Protein AF-F2LFQ2-F1 (afdb_monomer_lite)

Secondary structure (DSSP, 8-state):
-PPEEEEE-TTT-BEEEEEESPPPPTT-EEEEE-HHHHHHHHHSTTSEEEETTEEEE----HHHHHHHHHHHHHHHHHHHHHHH-PPPEEEE-TTS-EEEE---HHHHHHHHHHHHHHHHHSS--TT------

Organism: Burkholderia gladioli (strain BSR3) (NCBI:txid999541)

Radius of gyration: 32.52 Å; chains: 1; bounding box: 58×26×85 Å

Sequence (133 aa):
MGQKSSAYLNDTGAIAAFYDDSRASEGALTVNIVDSQWQTCLAQPRQWHVDDGVLAAVHQSADTVLAAAQIAQMLRLNTAYATTVQQPVTFKTAAGVSAEFDTDSDSQTILMQATQGYVLANAVPSDVRLGVH

Structure (mmCIF, N/CA/C/O backbone):
data_AF-F2LFQ2-F1
#
_entry.id   AF-F2LFQ2-F1
#
loop_
_atom_site.group_PDB
_atom_site.id
_atom_site.type_symbol
_atom_site.label_atom_id
_atom_site.label_alt_id
_atom_site.label_comp_id
_atom_site.label_asym_id
_atom_site.label_entity_id
_atom_site.label_seq_id
_atom_site.pdbx_PDB_ins_code
_atom_site.Cartn_x
_atom_site.Cartn_y
_atom_site.Cartn_z
_atom_site.occupancy
_atom_site.B_iso_or_equiv
_atom_site.auth_seq_id
_atom_site.auth_comp_id
_atom_site.auth_asym_id
_atom_site.auth_atom_id
_atom_site.pdbx_PDB_model_num
ATOM 1 N N . MET A 1 1 ? 8.619 -9.915 -33.850 1.00 60.47 1 MET A N 1
ATOM 2 C CA . MET A 1 1 ? 7.988 -9.413 -32.614 1.00 60.47 1 MET A CA 1
ATOM 3 C C . MET A 1 1 ? 8.631 -8.077 -32.321 1.00 60.47 1 MET A C 1
ATOM 5 O O . MET A 1 1 ? 9.850 -8.011 -32.424 1.00 60.47 1 MET A O 1
ATOM 9 N N . GLY A 1 2 ? 7.826 -7.044 -32.080 1.00 77.69 2 GLY A N 1
ATOM 10 C CA . GLY A 1 2 ? 8.326 -5.705 -31.770 1.00 77.69 2 GLY A CA 1
ATOM 11 C C . GLY A 1 2 ? 9.069 -5.659 -30.439 1.00 77.69 2 GLY A C 1
ATOM 12 O O . GLY A 1 2 ? 8.829 -6.495 -29.562 1.00 77.69 2 GLY A O 1
ATOM 13 N N . GLN A 1 3 ? 9.984 -4.706 -30.297 1.00 85.94 3 GLN A N 1
ATOM 14 C CA . GLN A 1 3 ? 10.681 -4.441 -29.048 1.00 85.94 3 GLN A CA 1
ATOM 15 C C . GLN A 1 3 ? 9.702 -3.807 -28.056 1.00 85.94 3 GLN A C 1
ATOM 17 O O . GLN A 1 3 ? 9.090 -2.771 -28.320 1.00 85.94 3 GLN A O 1
ATOM 22 N N . LYS A 1 4 ? 9.580 -4.426 -26.882 1.00 92.12 4 LYS A N 1
ATOM 23 C CA . LYS A 1 4 ? 8.784 -3.914 -25.770 1.00 92.12 4 LYS A CA 1
ATOM 24 C C . LYS A 1 4 ? 9.702 -3.214 -24.770 1.00 92.12 4 LYS A C 1
ATOM 26 O O . LYS A 1 4 ? 10.781 -3.721 -24.447 1.00 92.12 4 LYS A O 1
ATOM 31 N N . SER A 1 5 ? 9.284 -2.057 -24.269 1.00 91.62 5 SER A N 1
ATOM 32 C CA . SER A 1 5 ? 10.023 -1.340 -23.224 1.00 91.62 5 SER A CA 1
ATOM 33 C C . SER A 1 5 ? 9.098 -0.686 -22.200 1.00 91.62 5 SER A C 1
ATOM 35 O O . SER A 1 5 ? 7.952 -0.345 -22.498 1.00 91.62 5 SER A O 1
ATOM 37 N N . SER A 1 6 ? 9.601 -0.541 -20.975 1.00 92.06 6 SER A N 1
ATOM 38 C CA . SER A 1 6 ? 8.923 0.112 -19.854 1.00 92.06 6 SER A CA 1
ATOM 39 C C . SER A 1 6 ? 9.741 1.313 -19.404 1.00 92.06 6 SER A C 1
ATOM 41 O O . SER A 1 6 ? 10.927 1.163 -19.112 1.00 92.06 6 SER A O 1
ATOM 43 N N . ALA A 1 7 ? 9.121 2.490 -19.316 1.00 93.06 7 ALA A N 1
ATOM 44 C CA . ALA A 1 7 ? 9.725 3.642 -18.657 1.00 93.06 7 ALA A CA 1
ATOM 45 C C . ALA A 1 7 ? 9.471 3.610 -17.155 1.00 93.06 7 ALA A C 1
ATOM 47 O O . ALA A 1 7 ? 8.381 3.239 -16.713 1.00 93.06 7 ALA A O 1
ATOM 48 N N . TYR A 1 8 ? 10.462 4.044 -16.385 1.00 93.06 8 TYR A N 1
ATOM 49 C CA . TYR A 1 8 ? 10.403 4.047 -14.931 1.00 93.06 8 TYR A CA 1
ATOM 50 C C . TYR A 1 8 ? 10.996 5.320 -14.323 1.00 93.06 8 TYR A C 1
ATOM 52 O O . TYR A 1 8 ? 11.777 6.036 -14.951 1.00 93.06 8 TYR A O 1
ATOM 60 N N . LEU A 1 9 ? 10.584 5.620 -13.093 1.00 91.25 9 LEU A N 1
ATOM 61 C CA . LEU A 1 9 ? 11.079 6.760 -12.323 1.00 91.25 9 LEU A CA 1
ATOM 62 C C . LEU A 1 9 ? 12.378 6.394 -11.597 1.00 91.25 9 LEU A C 1
ATOM 64 O O . LEU A 1 9 ? 12.435 5.359 -10.939 1.00 91.25 9 LEU A O 1
ATOM 68 N N . ASN A 1 10 ? 13.386 7.268 -11.656 1.00 88.00 10 ASN A N 1
ATOM 69 C CA . ASN A 1 10 ? 14.707 7.027 -11.061 1.00 88.00 10 ASN A CA 1
ATOM 70 C C . ASN A 1 10 ? 14.652 6.730 -9.553 1.00 88.00 10 ASN A C 1
ATOM 72 O O . ASN A 1 10 ? 15.314 5.821 -9.074 1.00 88.00 10 ASN A O 1
ATOM 76 N N . ASP A 1 11 ? 13.831 7.478 -8.815 1.00 87.12 11 ASP A N 1
ATOM 77 C CA . ASP A 1 11 ? 13.868 7.455 -7.348 1.00 87.12 11 ASP A CA 1
ATOM 78 C C . ASP A 1 11 ? 13.105 6.274 -6.735 1.00 87.12 11 ASP A C 1
ATOM 80 O O . ASP A 1 11 ? 13.273 5.961 -5.561 1.00 87.12 11 ASP A O 1
ATOM 84 N N . THR A 1 12 ? 12.219 5.640 -7.507 1.00 86.94 12 THR A N 1
ATOM 85 C CA . THR A 1 12 ? 11.296 4.609 -6.994 1.00 86.94 12 THR A CA 1
ATOM 86 C C . THR A 1 12 ? 11.277 3.336 -7.826 1.00 86.94 12 THR A C 1
ATOM 88 O O . THR A 1 12 ? 10.653 2.359 -7.420 1.00 86.94 12 THR A O 1
ATOM 91 N N . GLY A 1 13 ? 11.853 3.356 -9.030 1.00 89.50 13 GLY A N 1
ATOM 92 C CA . GLY A 1 13 ? 11.671 2.288 -10.007 1.00 89.50 13 GLY A CA 1
ATOM 93 C C . GLY A 1 13 ? 10.234 2.167 -10.522 1.00 89.50 13 GLY A C 1
ATOM 94 O O . GLY A 1 13 ? 9.934 1.263 -11.298 1.00 89.50 13 GLY A O 1
ATOM 95 N N . ALA A 1 14 ? 9.307 3.034 -10.102 1.00 90.62 14 ALA A N 1
ATOM 96 C CA . ALA A 1 14 ? 7.899 2.885 -10.438 1.00 90.62 14 ALA A CA 1
ATOM 97 C C . ALA A 1 14 ? 7.690 3.013 -11.948 1.00 90.62 14 ALA A C 1
ATOM 99 O O . ALA A 1 14 ? 8.194 3.945 -12.580 1.00 90.62 14 ALA A O 1
ATOM 100 N N . ILE A 1 15 ? 6.920 2.085 -12.513 1.00 92.62 15 ILE A N 1
ATOM 101 C CA . ILE A 1 15 ? 6.603 2.087 -13.939 1.00 92.62 15 ILE A CA 1
ATOM 102 C C . ILE A 1 15 ? 5.706 3.285 -14.258 1.00 92.62 15 ILE A C 1
ATOM 104 O O . ILE A 1 15 ? 4.631 3.441 -13.677 1.00 92.62 15 ILE A O 1
ATOM 108 N N . ALA A 1 16 ? 6.152 4.110 -15.203 1.00 91.56 16 ALA A N 1
ATOM 109 C CA . ALA A 1 16 ? 5.465 5.319 -15.639 1.00 91.56 16 ALA A CA 1
ATOM 110 C C . ALA A 1 16 ? 4.732 5.134 -16.979 1.00 91.56 16 ALA A C 1
ATOM 112 O O . ALA A 1 16 ? 3.664 5.713 -17.172 1.00 91.56 16 ALA A O 1
ATOM 113 N N . ALA A 1 17 ? 5.288 4.343 -17.905 1.00 90.69 17 ALA A N 1
ATOM 114 C CA . ALA A 1 17 ? 4.708 4.111 -19.231 1.00 90.69 17 ALA A CA 1
ATOM 115 C C . ALA A 1 17 ? 5.245 2.828 -19.889 1.00 90.69 17 ALA A C 1
ATOM 117 O O . ALA A 1 17 ? 6.321 2.350 -19.534 1.00 90.69 17 ALA A O 1
ATOM 118 N N . PHE A 1 18 ? 4.530 2.324 -20.899 1.00 91.69 18 PHE A N 1
ATOM 119 C CA . PHE A 1 18 ? 4.946 1.206 -21.756 1.00 91.69 18 PHE A CA 1
ATOM 120 C C . PHE A 1 18 ? 5.022 1.648 -23.223 1.00 91.69 1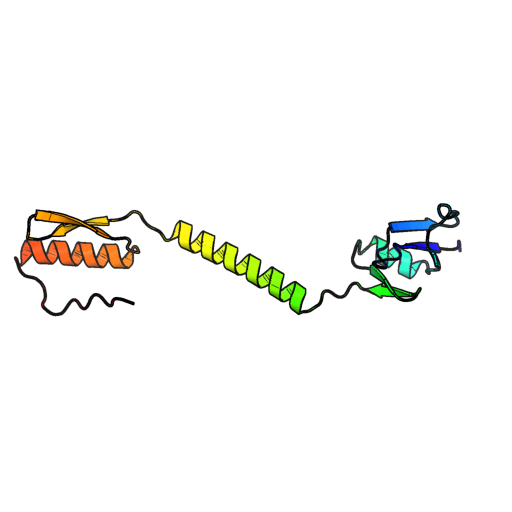8 PHE A C 1
ATOM 122 O O . PHE A 1 18 ? 4.188 2.440 -23.663 1.00 91.69 18 PHE A O 1
ATOM 129 N N . TYR A 1 19 ? 5.984 1.117 -23.984 1.00 90.88 19 TYR A N 1
ATOM 130 C CA . TYR A 1 19 ? 6.213 1.471 -25.391 1.00 90.88 19 TYR A CA 1
ATOM 131 C C . TYR A 1 19 ? 6.403 0.245 -26.285 1.00 90.88 19 TYR A C 1
ATOM 133 O O . TYR A 1 19 ? 7.327 -0.546 -26.079 1.00 90.88 19 TYR A O 1
ATOM 141 N N . ASP A 1 20 ? 5.543 0.121 -27.298 1.00 90.44 20 ASP A N 1
ATOM 142 C CA . ASP A 1 20 ? 5.529 -0.975 -28.272 1.00 90.44 20 ASP A CA 1
ATOM 143 C C . ASP A 1 20 ? 6.127 -0.485 -29.589 1.00 90.44 20 ASP A C 1
ATOM 145 O O . ASP A 1 20 ? 5.485 0.304 -30.285 1.00 90.44 20 ASP A O 1
ATOM 149 N N . ASP A 1 21 ? 7.387 -0.839 -29.868 1.00 83.00 21 ASP A N 1
ATOM 150 C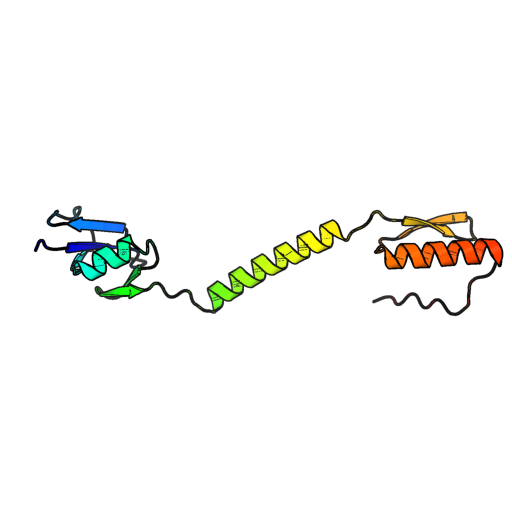 CA . ASP A 1 21 ? 8.168 -0.335 -31.017 1.00 83.00 21 ASP A CA 1
ATOM 151 C C . ASP A 1 21 ? 8.213 1.203 -31.140 1.00 83.00 21 ASP A C 1
ATOM 153 O O . ASP A 1 21 ? 8.596 1.777 -32.161 1.00 83.00 21 ASP A O 1
ATOM 157 N N . SER A 1 22 ? 7.836 1.892 -30.066 1.00 84.06 22 SER A N 1
ATOM 158 C CA . SER A 1 22 ? 7.720 3.340 -30.003 1.00 84.06 22 SER A CA 1
ATOM 159 C C . SER A 1 22 ? 8.906 3.914 -29.245 1.00 84.06 22 SER A C 1
ATOM 161 O O . SER A 1 22 ? 9.366 3.350 -28.251 1.00 84.06 22 SER A O 1
ATOM 163 N N . ARG A 1 23 ? 9.410 5.061 -29.703 1.00 80.50 23 ARG A N 1
ATOM 164 C CA . ARG A 1 23 ? 10.505 5.745 -29.016 1.00 80.50 23 ARG A CA 1
ATOM 165 C C . ARG A 1 23 ? 9.995 6.328 -27.699 1.00 80.50 23 ARG A C 1
ATOM 167 O O . ARG A 1 23 ? 8.994 7.042 -27.686 1.00 80.50 23 ARG A O 1
ATOM 174 N N . ALA A 1 24 ? 10.716 6.054 -26.618 1.00 81.56 24 ALA A N 1
ATOM 175 C CA . ALA A 1 24 ? 10.461 6.679 -25.332 1.00 81.56 24 ALA A CA 1
ATOM 176 C C . ALA A 1 24 ? 10.672 8.197 -25.395 1.00 81.56 24 ALA A C 1
ATOM 178 O O . ALA A 1 24 ? 11.465 8.697 -26.201 1.00 81.56 24 ALA A O 1
ATOM 179 N N . SER A 1 25 ? 9.974 8.929 -24.529 1.00 79.38 25 SER A N 1
ATOM 180 C CA . SER A 1 25 ? 10.196 10.365 -24.366 1.00 79.38 25 SER A CA 1
ATOM 181 C C . SER A 1 25 ? 11.661 10.656 -24.028 1.00 79.38 25 SER A C 1
ATOM 183 O O . SER A 1 25 ? 12.304 9.902 -23.296 1.00 79.38 25 SER A O 1
ATOM 185 N N . GLU A 1 26 ? 12.191 11.754 -24.562 1.00 80.50 26 GLU A N 1
ATOM 186 C CA . GLU A 1 26 ? 13.575 12.162 -24.324 1.00 80.50 26 GLU A CA 1
ATOM 187 C C . GLU A 1 26 ? 13.850 12.300 -22.816 1.00 80.50 26 GLU A C 1
ATOM 189 O O . GLU A 1 26 ? 13.074 12.915 -22.087 1.00 80.50 26 GLU A O 1
ATOM 194 N N . GLY A 1 27 ? 14.923 11.660 -22.340 1.00 81.19 27 GLY A N 1
ATOM 195 C CA . GLY A 1 27 ? 15.293 11.630 -20.921 1.00 81.19 27 GLY A CA 1
ATOM 196 C C . GLY A 1 27 ? 14.583 10.574 -20.061 1.00 81.19 27 GLY A C 1
ATOM 197 O O . GLY A 1 27 ? 14.897 10.470 -18.878 1.00 81.19 27 GLY A O 1
ATOM 198 N N . ALA A 1 28 ? 13.667 9.768 -20.610 1.00 86.12 28 ALA A N 1
ATOM 199 C CA . ALA A 1 28 ? 13.062 8.671 -19.854 1.00 86.12 28 ALA A CA 1
ATOM 200 C C . ALA A 1 28 ? 14.053 7.520 -19.632 1.00 86.12 28 ALA A C 1
ATOM 202 O O . ALA A 1 28 ? 14.662 7.010 -20.576 1.00 86.12 28 ALA A O 1
ATOM 203 N N . LEU A 1 29 ? 14.152 7.061 -18.384 1.00 92.19 29 LEU A N 1
ATOM 204 C CA . LEU A 1 29 ? 14.808 5.798 -18.066 1.00 92.19 29 LEU A CA 1
ATOM 205 C C . LEU A 1 29 ? 13.923 4.659 -18.558 1.00 92.19 29 LEU A C 1
ATOM 207 O O . LEU A 1 29 ? 12.732 4.628 -18.247 1.00 92.19 29 LEU A O 1
ATOM 211 N N . THR A 1 30 ? 14.492 3.749 -19.346 1.00 92.94 30 THR A N 1
ATOM 212 C CA . THR A 1 30 ? 13.753 2.632 -19.937 1.00 92.94 30 THR A CA 1
ATOM 213 C C . THR A 1 30 ? 14.466 1.313 -19.734 1.00 92.94 30 THR A C 1
ATOM 215 O O . THR A 1 30 ? 15.692 1.241 -19.750 1.00 92.94 30 THR A O 1
ATOM 218 N N . VAL A 1 31 ? 13.670 0.265 -19.550 1.00 93.06 31 VAL A N 1
ATOM 219 C CA . VAL A 1 31 ? 14.127 -1.120 -19.514 1.00 93.06 31 VAL A CA 1
ATOM 220 C C . VAL A 1 31 ? 13.438 -1.902 -20.624 1.00 93.06 31 VAL A C 1
ATOM 222 O O . VAL A 1 31 ? 12.235 -1.751 -20.864 1.00 93.06 31 VAL A O 1
ATOM 225 N N . ASN A 1 32 ? 14.208 -2.743 -21.308 1.00 93.25 32 ASN A N 1
ATOM 226 C CA . ASN A 1 32 ? 13.672 -3.685 -22.278 1.00 93.25 32 ASN A CA 1
ATOM 227 C C . ASN A 1 32 ? 12.979 -4.827 -21.538 1.00 93.25 32 ASN A C 1
ATOM 229 O O . ASN A 1 32 ? 13.571 -5.460 -20.667 1.00 93.25 32 ASN A O 1
ATOM 233 N N . ILE A 1 33 ? 11.738 -5.105 -21.914 1.00 92.50 33 ILE A N 1
ATOM 234 C CA . ILE A 1 33 ? 10.947 -6.200 -21.352 1.00 92.50 33 ILE A CA 1
ATOM 235 C C . ILE A 1 33 ? 10.502 -7.131 -22.474 1.00 92.50 33 ILE A C 1
ATOM 237 O O . ILE A 1 33 ? 10.544 -6.770 -23.649 1.00 92.50 33 ILE A O 1
ATOM 241 N N . VAL A 1 34 ? 10.083 -8.344 -22.131 1.00 92.69 34 VAL A N 1
ATOM 242 C CA . VAL A 1 34 ? 9.461 -9.266 -23.094 1.00 92.69 34 VAL A CA 1
ATOM 243 C C . VAL A 1 34 ? 7.937 -9.121 -23.091 1.00 92.69 34 VAL A C 1
ATOM 245 O O . VAL A 1 34 ? 7.353 -8.586 -22.149 1.00 92.69 34 VAL A O 1
ATOM 248 N N . ASP A 1 35 ? 7.271 -9.624 -24.133 1.00 91.94 35 ASP A N 1
ATOM 249 C CA . ASP A 1 35 ? 5.809 -9.524 -24.272 1.00 91.94 35 ASP A CA 1
ATOM 250 C C . ASP A 1 35 ? 5.057 -10.127 -23.071 1.00 91.94 35 ASP A C 1
ATOM 252 O O . ASP A 1 35 ? 4.120 -9.525 -22.557 1.00 91.94 35 ASP A O 1
ATOM 256 N N . SER A 1 36 ? 5.529 -11.251 -22.519 1.00 91.69 36 SER A N 1
ATOM 257 C CA . SER A 1 36 ? 4.924 -11.852 -21.322 1.00 91.69 36 SER A CA 1
ATOM 258 C C . SER A 1 36 ? 5.020 -10.955 -20.081 1.00 91.69 36 SER A C 1
ATOM 260 O O . SER A 1 36 ? 4.070 -10.880 -19.299 1.00 91.69 36 SER A O 1
ATOM 262 N N . GLN A 1 37 ? 6.134 -10.242 -19.906 1.00 92.25 37 GLN A N 1
ATOM 263 C CA . GLN A 1 37 ? 6.321 -9.285 -18.813 1.00 92.25 37 GLN A CA 1
ATOM 264 C C . GLN A 1 37 ? 5.408 -8.073 -18.991 1.00 92.25 37 GLN A C 1
ATOM 266 O O . GLN A 1 37 ? 4.737 -7.672 -18.046 1.00 92.25 37 GLN A O 1
ATOM 271 N N . TRP A 1 38 ? 5.307 -7.551 -20.215 1.00 91.56 38 TRP A N 1
ATOM 272 C CA . TRP A 1 38 ? 4.362 -6.487 -20.546 1.00 91.56 38 TRP A CA 1
ATOM 273 C C . TRP A 1 38 ? 2.929 -6.880 -20.190 1.00 91.56 38 TRP A C 1
ATOM 275 O O . TRP A 1 38 ? 2.244 -6.149 -19.474 1.00 91.56 38 TRP A O 1
ATOM 285 N N . GLN A 1 39 ? 2.465 -8.034 -20.682 1.00 92.56 39 GLN A N 1
ATOM 286 C CA . GLN A 1 39 ? 1.105 -8.516 -20.430 1.00 92.56 39 GLN A CA 1
ATOM 287 C C . GLN A 1 39 ? 0.850 -8.681 -18.929 1.00 92.56 39 GLN A C 1
ATOM 289 O O . GLN A 1 39 ? -0.211 -8.305 -18.434 1.00 92.56 39 GLN A O 1
ATOM 294 N N . THR A 1 40 ? 1.848 -9.169 -18.187 1.00 91.69 40 THR A N 1
ATOM 295 C CA . THR A 1 40 ? 1.766 -9.304 -16.729 1.00 91.69 40 THR A CA 1
ATOM 296 C C . THR A 1 40 ? 1.606 -7.945 -16.046 1.00 91.69 40 THR A C 1
ATOM 298 O O . THR A 1 40 ? 0.718 -7.791 -15.209 1.00 91.69 40 THR A O 1
ATOM 301 N N . CYS A 1 41 ? 2.392 -6.934 -16.426 1.00 90.50 41 CYS A N 1
ATOM 302 C CA . CYS A 1 41 ? 2.268 -5.600 -15.840 1.00 90.50 41 CYS A CA 1
ATOM 303 C C . CYS A 1 41 ? 0.946 -4.907 -16.188 1.00 90.50 41 CYS A C 1
ATOM 305 O O . CYS A 1 41 ? 0.407 -4.183 -15.351 1.00 90.50 41 CYS A O 1
ATOM 307 N N . LEU A 1 42 ? 0.405 -5.134 -17.392 1.00 90.38 42 LEU A N 1
ATOM 308 C CA . LEU A 1 42 ? -0.926 -4.642 -17.759 1.00 90.38 42 LEU A CA 1
ATOM 309 C C . LEU A 1 42 ? -2.037 -5.335 -16.963 1.00 90.38 42 LEU A C 1
ATOM 311 O O . LEU A 1 42 ? -2.991 -4.679 -16.550 1.00 90.38 42 LEU A O 1
ATOM 315 N N . ALA A 1 43 ? -1.916 -6.644 -16.731 1.00 92.00 43 ALA A N 1
ATOM 316 C CA . ALA A 1 43 ? -2.873 -7.409 -15.934 1.00 92.00 43 ALA A CA 1
ATOM 317 C C . ALA A 1 43 ? -2.805 -7.065 -14.435 1.00 92.00 43 ALA A C 1
ATOM 319 O O . ALA A 1 43 ? -3.803 -7.182 -13.725 1.00 92.00 43 ALA A O 1
ATOM 320 N N . GLN A 1 44 ? -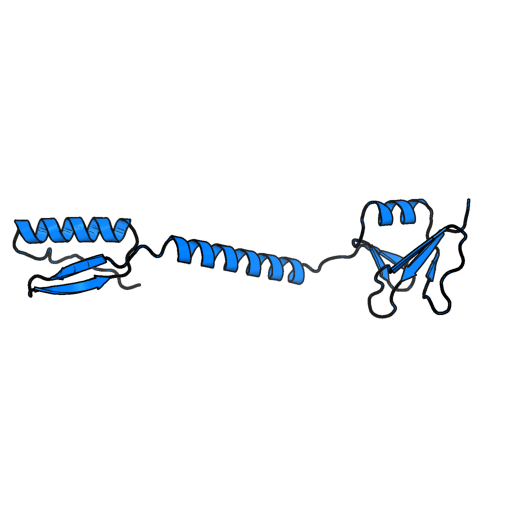1.635 -6.644 -13.950 1.00 88.94 44 GLN A N 1
ATOM 321 C CA . GLN A 1 44 ? -1.359 -6.352 -12.543 1.00 88.94 44 GLN A CA 1
ATOM 322 C C . GLN A 1 44 ? -0.806 -4.929 -12.382 1.00 88.94 44 GLN A C 1
ATOM 324 O O . GLN A 1 44 ? 0.366 -4.737 -12.029 1.00 88.94 44 GLN A O 1
ATOM 329 N N . PRO A 1 45 ? -1.632 -3.900 -12.632 1.00 85.00 45 PRO A N 1
ATOM 330 C CA . PRO A 1 45 ? -1.180 -2.523 -12.543 1.00 85.00 45 PRO A CA 1
ATOM 331 C C . PRO A 1 45 ? -0.675 -2.213 -11.129 1.00 85.00 45 PRO A C 1
ATOM 333 O O . PRO A 1 45 ? -1.279 -2.615 -10.134 1.00 85.00 45 PRO A O 1
ATOM 336 N N . ARG A 1 46 ? 0.425 -1.455 -11.045 1.00 84.50 46 ARG A N 1
ATOM 337 C CA . ARG A 1 46 ? 1.061 -0.993 -9.790 1.00 84.50 46 ARG A CA 1
ATOM 338 C C . ARG A 1 46 ? 1.646 -2.097 -8.895 1.00 84.50 46 ARG A C 1
ATOM 340 O O . ARG A 1 46 ? 2.046 -1.797 -7.776 1.00 84.50 46 ARG A O 1
ATOM 347 N N . GLN A 1 47 ? 1.732 -3.337 -9.375 1.00 88.94 47 GLN A N 1
ATOM 348 C CA . GLN A 1 47 ? 2.380 -4.445 -8.655 1.00 88.94 47 GLN A CA 1
ATOM 349 C C . GLN A 1 47 ? 3.812 -4.715 -9.128 1.00 88.94 47 GLN A C 1
ATOM 351 O O . GLN A 1 47 ? 4.440 -5.663 -8.670 1.00 88.94 47 GLN A O 1
ATOM 356 N N . TRP A 1 48 ? 4.336 -3.888 -10.033 1.00 92.25 48 TRP A N 1
ATOM 357 C CA . TRP A 1 48 ? 5.653 -4.056 -10.637 1.00 92.25 48 TRP A CA 1
ATOM 358 C C . TRP A 1 48 ? 6.420 -2.733 -10.628 1.00 92.25 48 TRP A C 1
ATOM 360 O O . TRP A 1 48 ? 5.834 -1.663 -10.810 1.00 92.25 48 TRP A O 1
ATOM 370 N N . HIS A 1 49 ? 7.726 -2.826 -10.416 1.00 93.25 49 HIS A N 1
ATOM 371 C CA . HIS A 1 49 ? 8.689 -1.731 -10.469 1.00 93.25 49 HIS A CA 1
ATOM 372 C C . HIS A 1 49 ? 9.981 -2.230 -11.124 1.00 93.25 49 HIS A C 1
ATOM 374 O O . HIS A 1 49 ? 10.146 -3.428 -11.345 1.00 93.25 49 HIS A O 1
ATOM 380 N N . VAL A 1 50 ? 10.871 -1.319 -11.489 1.00 92.50 50 VAL A N 1
ATOM 381 C CA . VAL A 1 50 ? 12.190 -1.627 -12.035 1.00 92.50 50 VAL A CA 1
ATOM 382 C C . VAL A 1 50 ? 13.217 -1.430 -10.931 1.00 92.50 50 VAL A C 1
ATOM 384 O O . VAL A 1 50 ? 13.389 -0.312 -10.454 1.00 92.50 50 VAL A O 1
ATOM 387 N N . ASP A 1 51 ? 13.890 -2.507 -10.547 1.00 90.69 51 ASP A N 1
ATOM 388 C CA . ASP A 1 51 ? 14.976 -2.521 -9.570 1.00 90.69 51 ASP A CA 1
ATOM 389 C C . ASP A 1 51 ? 16.277 -2.906 -10.283 1.00 90.69 51 ASP A C 1
ATOM 391 O O . ASP A 1 51 ? 16.316 -3.905 -10.999 1.00 90.69 51 ASP A O 1
ATOM 395 N N . ASP A 1 52 ? 17.302 -2.059 -10.176 1.00 87.12 52 ASP A N 1
ATOM 396 C CA . ASP A 1 52 ? 18.598 -2.198 -10.869 1.00 87.12 52 ASP A CA 1
ATOM 397 C C . ASP A 1 52 ? 18.490 -2.562 -12.372 1.00 87.12 52 ASP A C 1
ATOM 399 O O . ASP A 1 52 ? 19.205 -3.405 -12.912 1.00 87.12 52 ASP A O 1
ATOM 403 N N . GLY A 1 53 ? 17.528 -1.948 -13.073 1.00 86.44 53 GLY A N 1
ATOM 404 C CA . GLY A 1 53 ? 17.296 -2.205 -14.499 1.00 86.44 53 GLY A CA 1
ATOM 405 C C . GLY A 1 53 ? 16.603 -3.539 -14.806 1.00 86.44 53 GLY A C 1
ATOM 406 O O . GLY A 1 53 ? 16.586 -3.958 -15.963 1.00 86.44 53 GLY A O 1
ATOM 407 N N . VAL A 1 54 ? 16.005 -4.196 -13.809 1.00 89.31 54 VAL A N 1
ATOM 408 C CA . VAL A 1 54 ? 15.236 -5.438 -13.953 1.00 89.31 54 VAL A CA 1
ATOM 409 C C . VAL A 1 54 ? 13.815 -5.243 -13.430 1.00 89.31 54 VAL A C 1
ATOM 411 O O . VAL A 1 54 ? 13.581 -4.611 -12.408 1.00 89.31 54 VAL A O 1
ATOM 414 N N . LEU A 1 55 ? 12.831 -5.798 -14.135 1.00 92.00 55 LEU A N 1
ATOM 415 C CA . LEU A 1 55 ? 11.441 -5.777 -13.690 1.00 92.00 55 LEU A CA 1
ATOM 416 C C . LEU A 1 55 ? 11.248 -6.693 -12.465 1.00 92.00 55 LEU A C 1
ATOM 418 O O . LEU A 1 55 ? 11.440 -7.906 -12.562 1.00 92.00 55 LEU A O 1
ATOM 422 N N . ALA A 1 56 ? 10.808 -6.123 -11.347 1.00 90.75 56 ALA A N 1
ATOM 423 C CA . ALA A 1 56 ? 10.591 -6.797 -10.072 1.00 90.75 56 ALA A CA 1
ATOM 424 C C . ALA A 1 56 ? 9.181 -6.529 -9.518 1.00 90.75 56 ALA A C 1
ATOM 426 O O . ALA A 1 56 ? 8.592 -5.460 -9.712 1.00 90.75 56 ALA A O 1
ATOM 427 N N . ALA A 1 57 ? 8.624 -7.504 -8.799 1.00 88.69 57 ALA A N 1
ATOM 428 C CA . ALA A 1 57 ? 7.342 -7.336 -8.125 1.00 88.69 57 ALA A CA 1
ATOM 429 C C . ALA A 1 57 ? 7.479 -6.349 -6.954 1.00 88.69 57 ALA A C 1
ATOM 431 O O . ALA A 1 57 ? 8.475 -6.347 -6.231 1.00 88.69 57 ALA A O 1
ATOM 432 N N . VAL A 1 58 ? 6.471 -5.505 -6.753 1.00 86.75 58 VAL A N 1
ATOM 433 C CA . VAL A 1 58 ? 6.397 -4.622 -5.587 1.00 86.75 58 VAL A CA 1
ATOM 434 C C . VAL A 1 58 ? 6.061 -5.481 -4.372 1.00 86.75 58 VAL A C 1
ATOM 436 O O . VAL A 1 58 ? 4.925 -5.919 -4.196 1.00 86.75 58 VAL A O 1
ATOM 439 N N . HIS A 1 59 ? 7.049 -5.713 -3.514 1.00 77.56 59 HIS A N 1
ATOM 440 C CA . HIS A 1 59 ? 6.831 -6.349 -2.223 1.00 77.56 59 HIS A CA 1
ATOM 441 C C . HIS A 1 59 ? 6.453 -5.283 -1.194 1.00 77.56 59 HIS A C 1
ATOM 443 O O . HIS A 1 59 ? 7.270 -4.439 -0.828 1.00 77.56 59 HIS A O 1
ATOM 449 N N . GLN A 1 60 ? 5.213 -5.313 -0.702 1.00 72.62 60 GLN A N 1
ATOM 450 C CA . GLN A 1 60 ? 4.875 -4.547 0.496 1.00 72.62 60 GLN A CA 1
ATOM 451 C C . GLN A 1 60 ? 5.576 -5.192 1.694 1.00 72.62 60 GLN A C 1
ATOM 453 O O . GLN A 1 60 ? 5.424 -6.392 1.929 1.00 72.62 60 GLN A O 1
ATOM 458 N N . SER A 1 61 ? 6.356 -4.413 2.446 1.00 74.56 61 SER A N 1
ATOM 459 C CA . SER A 1 61 ? 6.983 -4.920 3.666 1.00 74.56 61 SER A CA 1
ATOM 460 C C . SER A 1 61 ? 5.912 -5.315 4.686 1.00 74.56 61 SER A C 1
ATOM 462 O O . SER A 1 61 ? 4.856 -4.679 4.772 1.00 74.56 61 SER A O 1
ATOM 464 N N . ALA A 1 62 ? 6.191 -6.352 5.481 1.00 75.62 62 ALA A N 1
ATOM 465 C CA . ALA A 1 62 ? 5.295 -6.799 6.549 1.00 75.62 62 ALA A CA 1
ATOM 466 C C . ALA A 1 62 ? 4.915 -5.646 7.495 1.00 75.62 62 ALA A C 1
ATOM 468 O O . ALA A 1 62 ? 3.760 -5.544 7.901 1.00 75.62 62 ALA A O 1
ATOM 469 N N . ASP A 1 63 ? 5.851 -4.731 7.756 1.00 72.56 63 ASP A N 1
ATOM 470 C CA . ASP A 1 63 ? 5.639 -3.546 8.592 1.00 72.56 63 ASP A CA 1
ATOM 471 C C . ASP A 1 63 ? 4.603 -2.583 8.000 1.00 72.56 63 ASP A C 1
ATOM 473 O O . ASP A 1 63 ? 3.756 -2.057 8.721 1.00 72.56 63 ASP A O 1
ATOM 477 N N . THR A 1 64 ? 4.618 -2.387 6.678 1.00 77.06 64 THR A N 1
ATOM 478 C CA . THR A 1 64 ? 3.655 -1.513 5.988 1.00 77.06 64 THR A CA 1
ATOM 479 C C . THR A 1 64 ? 2.251 -2.114 6.036 1.00 77.06 64 THR A C 1
ATOM 481 O O . THR A 1 64 ? 1.271 -1.412 6.297 1.00 77.06 64 THR A O 1
ATOM 484 N N . VAL A 1 65 ? 2.149 -3.430 5.831 1.00 83.06 65 VAL A N 1
ATOM 485 C CA . VAL A 1 65 ? 0.881 -4.167 5.927 1.00 83.06 65 VAL A CA 1
ATOM 486 C C . VAL A 1 65 ? 0.350 -4.146 7.363 1.00 83.06 65 VAL A C 1
ATOM 488 O O . VAL A 1 65 ? -0.840 -3.907 7.579 1.00 83.06 65 VAL A O 1
ATOM 491 N N . LEU A 1 66 ? 1.226 -4.334 8.353 1.00 85.31 66 LEU A N 1
ATOM 492 C CA . LEU A 1 66 ? 0.872 -4.298 9.769 1.00 85.31 66 LEU A CA 1
ATOM 493 C C . LEU A 1 66 ? 0.380 -2.911 10.196 1.00 85.31 66 LEU A C 1
ATOM 495 O O . LEU A 1 66 ? -0.662 -2.815 10.844 1.00 85.31 66 LEU A O 1
ATOM 499 N N . ALA A 1 67 ? 1.074 -1.841 9.801 1.00 82.56 67 ALA A N 1
ATOM 500 C CA . ALA A 1 67 ? 0.669 -0.472 10.110 1.00 82.56 67 ALA A CA 1
ATOM 501 C C . ALA A 1 67 ? -0.723 -0.148 9.536 1.00 82.56 67 ALA A C 1
ATOM 503 O O . ALA A 1 67 ? -1.582 0.387 10.240 1.00 82.56 67 ALA A O 1
ATOM 504 N N . ALA A 1 68 ? -0.993 -0.544 8.287 1.00 81.19 68 ALA A N 1
ATOM 505 C CA . ALA A 1 68 ? -2.315 -0.387 7.683 1.00 81.19 68 ALA A CA 1
ATOM 506 C C . ALA A 1 68 ? -3.400 -1.177 8.443 1.00 81.19 68 ALA A C 1
ATOM 508 O O . ALA A 1 68 ? -4.492 -0.656 8.691 1.00 81.19 68 ALA A O 1
ATOM 509 N N . ALA A 1 69 ? -3.097 -2.409 8.865 1.00 86.06 69 ALA A N 1
ATOM 510 C CA . ALA A 1 69 ? -4.014 -3.236 9.647 1.00 86.06 69 ALA A CA 1
ATOM 511 C C . ALA A 1 69 ? -4.317 -2.633 11.031 1.00 86.06 69 ALA A C 1
ATOM 513 O O . ALA A 1 69 ? -5.474 -2.629 11.458 1.00 86.06 69 ALA A O 1
ATOM 514 N N . GLN A 1 70 ? -3.309 -2.075 11.708 1.00 90.50 70 GLN A N 1
ATOM 515 C CA . GLN A 1 70 ? -3.469 -1.393 12.996 1.00 90.50 70 GLN A CA 1
ATOM 516 C C . GLN A 1 70 ? -4.370 -0.160 12.877 1.00 90.50 70 GLN A C 1
ATOM 518 O O . GLN A 1 70 ? -5.303 -0.014 13.667 1.00 90.50 70 GLN A O 1
ATOM 523 N N . ILE A 1 71 ? -4.164 0.679 11.856 1.00 90.88 71 ILE A N 1
ATOM 524 C CA . ILE A 1 71 ? -5.015 1.852 11.593 1.00 90.88 71 ILE A CA 1
ATOM 525 C C . ILE A 1 71 ? -6.466 1.420 11.350 1.00 90.88 71 ILE A C 1
ATOM 527 O O . ILE A 1 71 ? -7.392 1.967 11.955 1.00 90.88 71 ILE A O 1
ATOM 531 N N . ALA A 1 72 ? -6.679 0.398 10.516 1.00 88.81 72 ALA A N 1
ATOM 532 C CA . ALA A 1 72 ? -8.014 -0.136 10.256 1.00 88.81 72 ALA A CA 1
ATOM 533 C C . ALA A 1 72 ? -8.669 -0.709 11.527 1.00 88.81 72 ALA A C 1
ATOM 535 O O . ALA A 1 72 ? -9.880 -0.589 11.725 1.00 88.81 72 ALA A O 1
ATOM 536 N N . GLN A 1 73 ? -7.887 -1.328 12.414 1.00 89.69 73 GLN A N 1
ATOM 537 C CA . GLN A 1 73 ? -8.383 -1.842 13.687 1.00 89.69 73 GLN A CA 1
ATOM 538 C C . GLN A 1 73 ? -8.739 -0.726 14.672 1.00 89.69 73 GLN A C 1
ATOM 540 O O . GLN A 1 73 ? -9.806 -0.795 15.277 1.00 89.69 73 GLN A O 1
ATOM 545 N N . MET A 1 74 ? -7.922 0.324 14.779 1.00 87.69 74 MET A N 1
ATOM 546 C CA . MET A 1 74 ? -8.240 1.500 15.596 1.00 87.69 74 MET A CA 1
ATOM 547 C C . MET A 1 74 ? -9.513 2.197 15.123 1.00 87.69 74 MET A C 1
ATOM 549 O O . MET A 1 74 ? -10.346 2.566 15.944 1.00 87.69 74 MET A O 1
ATOM 553 N N . LEU A 1 75 ? -9.705 2.331 13.808 1.00 89.81 75 LEU A N 1
ATOM 554 C CA . LEU A 1 75 ? -10.926 2.920 13.267 1.00 89.81 75 LEU A CA 1
ATOM 555 C C . LEU A 1 75 ? -12.160 2.096 13.658 1.00 89.81 75 LEU A C 1
ATOM 557 O O . LEU A 1 75 ? -13.149 2.658 14.122 1.00 89.81 75 LEU A O 1
ATOM 561 N N . ARG A 1 76 ? -12.079 0.762 13.543 1.00 85.81 76 ARG A N 1
ATOM 562 C CA . ARG A 1 76 ? -13.157 -0.141 13.975 1.00 85.81 76 ARG A CA 1
ATOM 563 C C . ARG A 1 76 ? -13.452 -0.019 15.466 1.00 85.81 76 ARG A C 1
ATOM 565 O O . ARG A 1 76 ? -14.622 0.036 15.830 1.00 85.81 76 ARG A O 1
ATOM 572 N N . LEU A 1 77 ? -12.421 0.055 16.310 1.00 84.06 77 LEU A N 1
ATOM 573 C CA . LEU A 1 77 ? -12.591 0.269 17.748 1.00 84.06 77 LEU A CA 1
ATOM 574 C C . LEU A 1 77 ? -13.264 1.612 18.030 1.00 84.06 77 LEU A C 1
ATOM 576 O O . LEU A 1 77 ? -14.240 1.639 18.766 1.00 84.06 77 LEU A O 1
ATOM 580 N N . ASN A 1 78 ? -12.828 2.703 17.401 1.00 82.06 78 ASN A N 1
ATOM 581 C CA . ASN A 1 78 ? -13.454 4.015 17.582 1.00 82.06 78 ASN A CA 1
ATOM 582 C C . ASN A 1 78 ? -14.927 4.023 17.159 1.00 82.06 78 ASN A C 1
ATOM 584 O O . ASN A 1 78 ? -15.758 4.597 17.856 1.00 82.06 78 ASN A O 1
ATOM 588 N N . THR A 1 79 ? -15.277 3.362 16.052 1.00 79.44 79 THR A N 1
ATOM 589 C CA . THR A 1 79 ? -16.680 3.212 15.640 1.00 79.44 79 THR A CA 1
ATOM 590 C C . THR A 1 79 ? -17.474 2.353 16.626 1.00 79.44 79 THR A C 1
ATOM 592 O O . THR A 1 79 ? -18.605 2.701 16.964 1.00 79.44 79 THR A O 1
ATOM 595 N N . ALA A 1 80 ? -16.894 1.259 17.124 1.00 77.50 80 ALA A N 1
ATOM 596 C CA . ALA A 1 80 ? -17.523 0.420 18.141 1.00 77.50 80 ALA A CA 1
ATOM 597 C C . ALA A 1 80 ? -17.748 1.200 19.448 1.00 77.50 80 ALA A C 1
ATOM 599 O O . ALA A 1 80 ? -18.841 1.168 19.998 1.00 77.50 80 ALA A O 1
ATOM 600 N N . TYR A 1 81 ? -16.768 1.981 19.904 1.00 67.19 81 TYR A N 1
ATOM 601 C CA . TYR A 1 81 ? -16.919 2.848 21.072 1.00 67.19 81 TYR A CA 1
ATOM 602 C C . TYR A 1 81 ? -17.985 3.920 20.849 1.00 67.19 81 TYR A C 1
ATOM 604 O O . TYR A 1 81 ? -18.881 4.051 21.674 1.00 67.19 81 TYR A O 1
ATOM 612 N N . ALA A 1 82 ? -17.966 4.623 19.714 1.00 68.31 82 ALA A N 1
ATOM 613 C CA . ALA A 1 82 ? -18.968 5.642 19.398 1.00 68.31 82 ALA A CA 1
ATOM 614 C C . ALA A 1 82 ? -20.402 5.086 19.319 1.00 68.31 82 ALA A C 1
ATOM 616 O O . ALA A 1 82 ? -21.354 5.813 19.578 1.00 68.31 82 ALA A O 1
ATOM 617 N N . THR A 1 83 ? -20.563 3.808 18.967 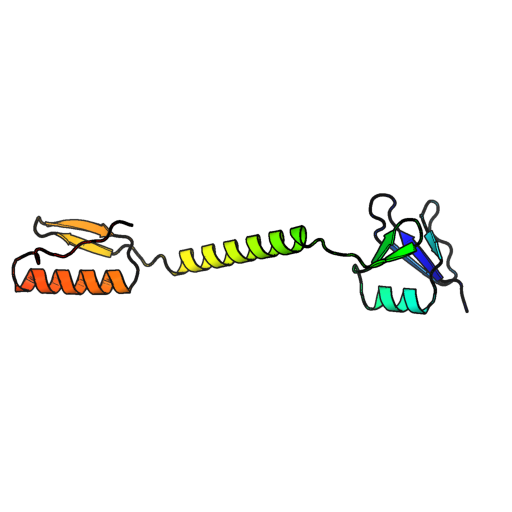1.00 65.50 83 THR A N 1
ATOM 618 C CA . THR A 1 83 ? -21.871 3.128 18.948 1.00 65.50 83 THR A CA 1
ATOM 619 C C . THR A 1 83 ? -22.257 2.524 20.298 1.00 65.50 83 THR A C 1
ATOM 621 O O . THR A 1 83 ? -23.444 2.354 20.563 1.00 65.50 83 THR A O 1
ATOM 624 N N . THR A 1 84 ? -21.278 2.218 21.153 1.00 61.09 84 THR A N 1
ATOM 625 C CA . THR A 1 84 ? -21.491 1.600 22.472 1.00 61.09 84 THR A CA 1
ATOM 626 C C . THR A 1 84 ? -21.641 2.631 23.591 1.00 61.09 84 THR A C 1
ATOM 628 O O . THR A 1 84 ? -22.204 2.294 24.629 1.00 61.09 84 THR A O 1
ATOM 631 N N . VAL A 1 85 ? -21.209 3.887 23.395 1.00 58.12 85 VAL A N 1
ATOM 632 C CA . VAL A 1 85 ? -21.574 4.998 24.291 1.00 58.12 85 VAL A CA 1
ATOM 633 C C . VAL A 1 85 ? -23.088 5.211 24.197 1.00 58.12 85 VAL A C 1
ATOM 635 O O . VAL A 1 85 ? -23.591 5.949 23.350 1.00 58.12 85 VAL A O 1
ATOM 638 N N . GLN A 1 86 ? -23.827 4.502 25.045 1.00 55.56 86 GLN A N 1
ATOM 639 C CA . GLN A 1 86 ? -25.245 4.730 25.267 1.00 55.56 86 GLN A CA 1
ATOM 640 C C . GLN A 1 86 ? -25.421 5.975 26.136 1.00 55.56 86 GLN A C 1
ATOM 642 O O . GLN A 1 86 ? -24.566 6.289 26.960 1.00 55.56 86 GLN A O 1
ATOM 647 N N . GLN A 1 87 ? -26.518 6.703 25.903 1.00 53.50 87 GLN A N 1
ATOM 648 C CA . GLN A 1 87 ? -26.840 7.951 26.597 1.00 53.50 87 GLN A CA 1
ATOM 649 C C . GLN A 1 87 ? -26.639 7.829 28.117 1.00 53.50 87 GLN A C 1
ATOM 651 O O . GLN A 1 87 ? -27.065 6.819 28.688 1.00 53.50 87 GLN A O 1
ATOM 656 N N . PRO A 1 88 ? -26.043 8.847 28.769 1.00 56.66 88 PRO A N 1
ATOM 657 C CA . PRO A 1 88 ? -25.878 8.854 30.214 1.00 56.66 88 PRO A CA 1
ATOM 658 C C . PRO A 1 88 ? -27.234 8.660 30.893 1.00 56.66 88 PRO A C 1
ATOM 660 O O . PRO A 1 88 ? -28.223 9.315 30.557 1.00 56.66 88 PRO A O 1
ATOM 663 N N . VAL A 1 89 ? -27.287 7.736 31.849 1.00 54.72 89 VAL A N 1
ATOM 664 C CA . VAL A 1 89 ? -28.494 7.445 32.627 1.00 54.72 89 VAL A CA 1
ATOM 665 C C .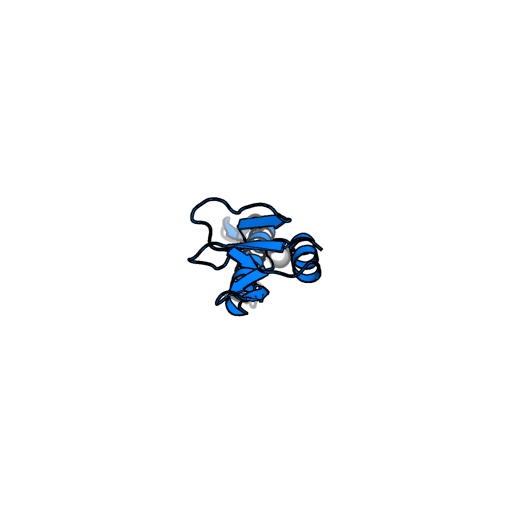 VAL A 1 89 ? -28.464 8.235 33.925 1.00 54.72 89 VAL A C 1
ATOM 667 O O . VAL A 1 89 ? -27.513 8.161 34.704 1.00 54.72 89 VAL A O 1
ATOM 670 N N . THR A 1 90 ? -29.529 8.995 34.170 1.00 58.00 90 THR A N 1
ATOM 671 C CA . THR A 1 90 ? -29.696 9.771 35.399 1.00 58.00 90 THR A CA 1
ATOM 672 C C . THR A 1 90 ? -30.363 8.924 36.483 1.00 58.00 90 THR A C 1
ATOM 674 O O . THR A 1 90 ? -31.519 8.523 36.338 1.00 58.00 90 THR A O 1
ATOM 677 N N . PHE A 1 91 ? -29.684 8.717 37.612 1.00 57.44 91 PHE A N 1
ATOM 678 C CA . PHE A 1 91 ? -30.252 8.057 38.792 1.00 57.44 91 PHE A CA 1
ATOM 679 C C . PHE A 1 91 ? -30.443 9.037 39.943 1.00 57.44 91 PHE A C 1
ATOM 681 O O . PHE A 1 91 ? -29.549 9.817 40.268 1.00 57.44 91 PHE A O 1
ATOM 688 N N . LYS A 1 92 ? -31.607 8.967 40.600 1.00 53.12 92 LYS A N 1
ATOM 689 C CA . LYS A 1 92 ? -31.919 9.760 41.792 1.00 53.12 92 LYS A CA 1
ATOM 690 C C . LYS A 1 92 ? -31.539 8.963 43.038 1.00 53.12 92 LYS A C 1
ATOM 692 O O . LYS A 1 92 ? -32.154 7.946 43.343 1.00 53.12 92 LYS A O 1
ATOM 697 N N . THR A 1 93 ? -30.511 9.414 43.744 1.00 57.59 93 THR A N 1
ATOM 698 C CA . THR A 1 93 ? -30.064 8.792 44.999 1.00 57.59 93 THR A CA 1
ATOM 699 C C . THR A 1 93 ? -31.078 9.032 46.125 1.00 57.59 93 THR A C 1
ATOM 701 O O . THR A 1 93 ? -31.891 9.956 46.054 1.00 57.59 93 THR A O 1
ATOM 704 N N . ALA A 1 94 ? -31.015 8.236 47.199 1.00 50.56 94 ALA A N 1
ATOM 705 C CA . ALA A 1 94 ? -31.898 8.362 48.370 1.00 50.56 94 ALA A CA 1
ATOM 706 C C . ALA A 1 94 ? -31.857 9.756 49.042 1.00 50.56 94 ALA A C 1
ATOM 708 O O . ALA A 1 94 ? -32.790 10.131 49.745 1.00 50.56 94 ALA A O 1
ATOM 709 N N . ALA A 1 95 ? -30.811 10.551 48.782 1.00 54.00 95 ALA A N 1
ATOM 710 C CA . ALA A 1 95 ? -30.683 11.939 49.227 1.00 54.00 95 ALA A CA 1
ATOM 711 C C . ALA A 1 95 ? -31.378 12.964 48.299 1.00 54.00 95 ALA A C 1
ATOM 713 O O . ALA A 1 95 ? -31.261 14.168 48.509 1.00 54.00 95 ALA A O 1
ATOM 714 N N . GLY A 1 96 ? -32.076 12.516 47.249 1.00 54.62 96 GLY A N 1
ATOM 715 C CA . GLY A 1 96 ? -32.748 13.379 46.273 1.00 54.62 96 GLY A CA 1
ATOM 716 C C . GLY A 1 96 ? -31.828 13.984 45.207 1.00 54.62 96 GLY A C 1
ATOM 717 O O . GLY A 1 96 ? -32.312 14.740 44.366 1.00 54.62 96 GLY A O 1
ATOM 718 N N . VAL A 1 97 ? -30.538 13.635 45.213 1.00 48.75 97 VAL A N 1
ATOM 719 C CA . VAL A 1 97 ? -29.537 14.114 44.250 1.00 48.75 97 VAL A CA 1
ATOM 720 C C . VAL A 1 97 ? -29.523 13.197 43.031 1.00 48.75 97 VAL A C 1
ATOM 722 O O . VAL A 1 97 ? -29.343 11.985 43.174 1.00 48.75 97 VAL A O 1
ATOM 725 N N . SER A 1 98 ? -29.720 13.779 41.850 1.00 55.41 98 SER A N 1
ATOM 726 C CA . SER A 1 98 ? -29.580 13.092 40.567 1.00 55.41 98 SER A CA 1
ATOM 727 C C . SER A 1 98 ? -28.114 13.075 40.129 1.00 55.41 98 SER A C 1
ATOM 729 O O . SER A 1 98 ? -27.482 14.129 40.114 1.00 55.41 98 SER A O 1
ATOM 731 N N . ALA A 1 99 ? -27.589 11.905 39.767 1.00 57.12 99 ALA A N 1
ATOM 732 C CA . ALA A 1 99 ? -26.257 11.740 39.185 1.00 57.12 99 ALA A CA 1
ATOM 733 C C . ALA A 1 99 ? -26.357 11.029 37.827 1.00 57.12 99 ALA A C 1
ATOM 735 O O . ALA A 1 99 ? -27.167 10.114 37.668 1.00 57.12 99 ALA A O 1
ATOM 736 N N . GLU A 1 100 ? -25.568 11.485 36.856 1.00 59.12 100 GLU A N 1
ATOM 737 C CA . GLU A 1 100 ? -25.462 10.900 35.516 1.00 59.12 100 GLU A CA 1
ATOM 738 C C . GLU A 1 100 ? -24.315 9.892 35.481 1.00 59.12 100 GLU A C 1
ATOM 740 O O . GLU A 1 100 ? -23.227 10.166 35.990 1.00 59.12 100 GLU A O 1
ATOM 745 N N . PHE A 1 101 ? -24.570 8.726 34.893 1.00 60.91 101 PHE A N 1
ATOM 746 C CA . PHE A 1 101 ? -23.580 7.669 34.740 1.00 60.91 101 PHE A CA 1
ATOM 747 C C . PHE A 1 101 ? -23.511 7.245 33.273 1.00 60.91 101 PHE A C 1
ATOM 749 O O . PHE A 1 101 ? -24.537 6.918 32.673 1.00 60.91 101 PHE A O 1
ATOM 756 N N . ASP A 1 102 ? -22.303 7.223 32.713 1.00 57.78 102 ASP A N 1
ATOM 757 C CA . ASP A 1 102 ? -22.033 6.604 31.417 1.00 57.78 102 ASP A CA 1
ATOM 758 C C . ASP A 1 102 ? -21.977 5.090 31.625 1.00 57.78 102 ASP A C 1
ATOM 760 O O . ASP A 1 102 ? -21.026 4.575 32.216 1.00 57.78 102 ASP A O 1
ATOM 764 N N . THR A 1 103 ? -23.015 4.364 31.209 1.00 60.62 103 THR A N 1
ATOM 765 C CA . THR A 1 103 ? -23.068 2.912 31.417 1.00 60.62 103 THR A CA 1
ATOM 766 C C . THR A 1 103 ? -23.545 2.185 30.168 1.00 60.62 103 THR A C 1
ATOM 768 O O . THR A 1 103 ? -24.464 2.638 29.485 1.00 60.62 103 THR A O 1
ATOM 771 N N . ASP A 1 104 ? -22.958 1.021 29.894 1.00 61.59 104 ASP A N 1
ATOM 772 C CA . ASP A 1 104 ? -23.467 0.075 28.901 1.00 61.59 104 ASP A CA 1
ATOM 773 C C . ASP A 1 104 ? -24.858 -0.467 29.303 1.00 61.59 104 ASP A C 1
ATOM 775 O O . ASP A 1 104 ? -25.314 -0.286 30.437 1.00 61.59 104 ASP A O 1
ATOM 779 N N . SER A 1 105 ? -25.554 -1.130 28.376 1.00 60.38 105 SER A N 1
ATOM 780 C CA . SER A 1 105 ? -26.938 -1.595 28.564 1.00 60.38 105 SER A CA 1
ATOM 781 C C . SER A 1 105 ? -27.124 -2.586 29.717 1.00 60.38 105 SER A C 1
ATOM 783 O O . SER A 1 105 ? -28.183 -2.599 30.358 1.00 60.38 105 SER A O 1
ATOM 785 N N . ASP A 1 106 ? -26.115 -3.408 30.004 1.00 63.16 106 ASP A N 1
ATOM 786 C CA . ASP A 1 106 ? -26.194 -4.396 31.080 1.00 63.16 106 ASP A CA 1
ATOM 787 C C . ASP A 1 106 ? -26.080 -3.679 32.427 1.00 63.16 106 ASP A C 1
ATOM 789 O O . ASP A 1 106 ? -26.886 -3.901 33.338 1.00 63.16 106 ASP A O 1
ATOM 793 N N . SER A 1 107 ? -25.170 -2.709 32.508 1.00 63.69 107 SER A N 1
ATOM 794 C CA . SER A 1 107 ? -25.034 -1.811 33.652 1.00 63.69 107 SER A CA 1
ATOM 795 C C . SER A 1 107 ? -26.290 -0.953 33.887 1.00 63.69 107 SER A C 1
ATOM 797 O O . SER A 1 107 ? -26.722 -0.812 35.035 1.00 63.69 107 SER A O 1
ATOM 799 N N . GLN A 1 108 ? -26.953 -0.457 32.829 1.00 63.31 108 GLN A N 1
ATOM 800 C CA . GLN A 1 108 ? -28.245 0.247 32.947 1.00 63.31 108 GLN A CA 1
ATOM 801 C C . GLN A 1 108 ? -29.323 -0.656 33.560 1.00 63.31 108 GLN A C 1
ATOM 803 O O . GLN A 1 108 ? -30.093 -0.226 34.423 1.00 63.31 108 GLN A O 1
ATOM 808 N N . THR A 1 109 ? -29.360 -1.924 33.146 1.00 66.94 109 THR A N 1
ATOM 809 C CA . THR A 1 109 ? -30.333 -2.907 33.636 1.00 66.94 109 THR A CA 1
ATOM 810 C C . THR A 1 109 ? -30.109 -3.223 35.114 1.00 66.94 109 THR A C 1
ATOM 812 O O . THR A 1 109 ? -31.065 -3.215 35.894 1.00 66.94 109 THR A O 1
ATOM 815 N N . ILE A 1 110 ? -28.855 -3.434 35.524 1.00 67.88 110 ILE A N 1
ATOM 816 C CA . ILE A 1 110 ? -28.490 -3.688 36.925 1.00 67.88 110 ILE A CA 1
ATOM 817 C C . ILE A 1 110 ? -28.819 -2.473 37.799 1.00 67.88 110 ILE A C 1
ATOM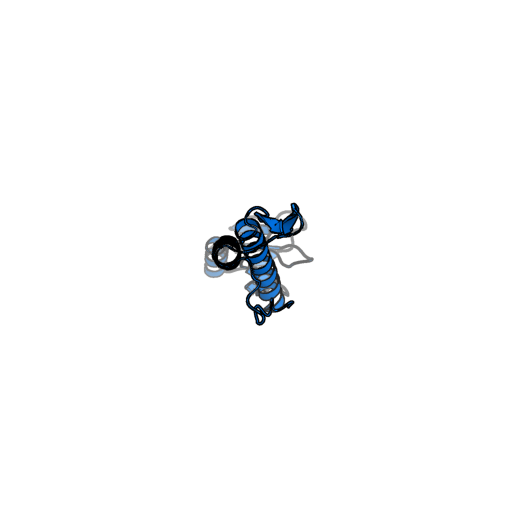 819 O O . ILE A 1 110 ? -29.408 -2.631 38.869 1.00 67.88 110 ILE A O 1
ATOM 823 N N . LEU A 1 111 ? -28.506 -1.255 37.347 1.00 67.31 111 LEU A N 1
ATOM 824 C CA . LEU A 1 111 ? -28.812 -0.035 38.097 1.00 67.31 111 LEU A CA 1
ATOM 825 C C . LEU A 1 111 ? -30.322 0.219 38.211 1.00 67.31 111 LEU A C 1
ATOM 827 O O . LEU A 1 111 ? -30.801 0.628 39.272 1.00 67.31 111 LEU A O 1
ATOM 831 N N . MET A 1 112 ? -31.096 -0.071 37.161 1.00 68.31 112 MET A N 1
ATOM 832 C CA . MET A 1 112 ? -32.557 0.008 37.205 1.00 68.31 112 MET A CA 1
ATOM 833 C C . MET A 1 112 ? -33.144 -1.010 38.194 1.00 68.31 112 MET A C 1
ATOM 835 O O . MET A 1 112 ? -33.997 -0.646 39.004 1.00 68.31 112 MET A O 1
ATOM 839 N N . GLN A 1 113 ? -32.673 -2.260 38.174 1.00 66.25 113 GLN A N 1
ATOM 840 C CA . GLN A 1 113 ? -33.096 -3.295 39.124 1.00 66.25 113 GLN A CA 1
ATOM 841 C C . GLN A 1 113 ? -32.719 -2.939 40.563 1.00 66.25 113 GLN A C 1
ATOM 843 O O . GLN A 1 113 ? -33.556 -3.053 41.459 1.00 66.25 113 GLN A O 1
ATOM 848 N N . ALA A 1 114 ? -31.495 -2.448 40.783 1.00 64.62 114 ALA A N 1
ATOM 849 C CA . ALA A 1 114 ? -31.062 -1.958 42.083 1.00 64.62 114 ALA A CA 1
ATOM 850 C C . ALA A 1 114 ? -31.994 -0.839 42.557 1.00 64.62 114 ALA A C 1
ATOM 852 O O . ALA A 1 114 ? -32.554 -0.946 43.643 1.00 64.62 114 ALA A O 1
ATOM 853 N N . THR A 1 115 ? -32.246 0.180 41.728 1.00 64.62 115 THR A N 1
ATOM 854 C CA . THR A 1 115 ? -33.144 1.305 42.048 1.00 64.62 115 THR A CA 1
ATOM 855 C C . THR A 1 115 ? -34.558 0.839 42.406 1.00 64.62 115 THR A C 1
ATOM 857 O O . THR A 1 115 ? -35.126 1.304 43.392 1.00 64.62 115 THR A O 1
ATOM 860 N N . GLN A 1 116 ? -35.129 -0.111 41.661 1.00 65.44 116 GLN A N 1
ATOM 861 C CA . GLN A 1 116 ? -36.435 -0.690 41.996 1.00 65.44 116 GLN A CA 1
ATOM 862 C C . GLN A 1 116 ? -36.399 -1.445 43.334 1.00 65.44 116 GLN A C 1
ATOM 864 O O . GLN A 1 116 ? -37.296 -1.275 44.160 1.00 65.44 116 GLN A O 1
ATOM 869 N N . GLY A 1 117 ? -35.341 -2.220 43.588 1.00 61.25 117 GLY A N 1
ATOM 870 C CA . GLY A 1 117 ? -35.118 -2.895 44.869 1.00 61.25 117 GLY A CA 1
ATOM 871 C C . GLY A 1 117 ? -34.986 -1.918 46.042 1.00 61.25 117 GLY A C 1
ATOM 872 O O . GLY A 1 117 ? -35.586 -2.131 47.092 1.00 61.25 117 GLY A O 1
ATOM 873 N N . TYR A 1 118 ? -34.284 -0.802 45.843 1.00 59.97 118 TYR A N 1
ATOM 874 C CA . TYR A 1 118 ? -34.162 0.290 46.811 1.00 59.97 118 TYR A CA 1
ATOM 875 C C . TYR A 1 118 ? -35.504 0.926 47.162 1.00 59.97 118 TYR A C 1
ATOM 877 O O . TYR A 1 118 ? -35.783 1.139 48.339 1.00 59.97 118 TYR A O 1
ATOM 885 N N . VAL A 1 119 ? -36.334 1.226 46.159 1.00 61.59 119 VAL A N 1
ATOM 886 C CA . VAL A 1 119 ? -37.663 1.829 46.360 1.00 61.59 119 VAL A CA 1
ATOM 887 C C . VAL A 1 119 ? -38.584 0.893 47.153 1.00 61.59 119 VAL A C 1
ATOM 889 O O . VAL A 1 119 ? -39.409 1.365 47.929 1.00 61.59 119 VAL A O 1
ATOM 892 N N . LEU A 1 120 ? -38.422 -0.425 46.999 1.00 59.41 120 LEU A N 1
ATOM 893 C CA . LEU A 1 120 ? -39.226 -1.432 47.697 1.00 59.41 120 LEU A CA 1
ATOM 894 C C . LEU A 1 120 ? -38.707 -1.769 49.106 1.00 59.41 120 LEU A C 1
ATOM 896 O O . LEU A 1 120 ? -39.511 -2.012 50.002 1.00 59.41 120 LEU A O 1
ATOM 900 N N . ALA A 1 121 ? -37.387 -1.793 49.313 1.00 59.44 121 ALA A N 1
ATOM 901 C CA . ALA A 1 121 ? -36.765 -2.215 50.573 1.00 59.44 121 ALA A CA 1
ATOM 902 C C . ALA A 1 121 ? -36.341 -1.051 51.489 1.00 59.44 121 ALA A C 1
ATOM 904 O O . ALA A 1 121 ? -36.025 -1.276 52.656 1.00 59.44 121 ALA A O 1
ATOM 905 N N . ASN A 1 122 ? -36.299 0.181 50.968 1.00 56.44 122 ASN A N 1
ATOM 906 C CA . ASN A 1 122 ? -35.742 1.368 51.626 1.00 56.44 122 ASN A CA 1
ATOM 907 C C . ASN A 1 122 ? -34.312 1.158 52.182 1.00 56.44 122 ASN A C 1
ATOM 909 O O . ASN A 1 122 ? -33.926 1.770 53.178 1.00 56.44 122 ASN A O 1
ATOM 913 N N . ALA A 1 123 ? -33.531 0.268 51.560 1.00 52.34 123 ALA A N 1
ATOM 914 C CA . ALA A 1 123 ? -32.191 -0.108 52.001 1.00 52.34 123 ALA A CA 1
ATOM 915 C C . ALA A 1 123 ? -31.274 -0.453 50.815 1.00 52.34 123 ALA A C 1
ATOM 917 O O . ALA A 1 123 ? -31.705 -1.061 49.836 1.00 52.34 123 ALA A O 1
ATOM 918 N N . VAL A 1 124 ? -29.996 -0.081 50.946 1.00 47.12 124 VAL A N 1
ATOM 919 C CA . VAL A 1 124 ? -28.894 -0.485 50.061 1.00 47.12 124 VAL A CA 1
ATOM 920 C C . VAL A 1 124 ? -28.518 -1.937 50.361 1.00 47.12 124 VAL A C 1
ATOM 922 O O . VAL A 1 124 ? -28.200 -2.223 51.518 1.00 47.12 124 VAL A O 1
ATOM 925 N N . PRO A 1 125 ? -28.466 -2.856 49.380 1.00 46.94 125 PRO A N 1
ATOM 926 C CA . PRO A 1 125 ? -27.780 -4.128 49.574 1.00 46.94 125 PRO A CA 1
ATOM 927 C C . PRO A 1 125 ? -26.303 -3.843 49.869 1.00 46.94 125 PRO A C 1
ATOM 929 O O . PRO A 1 125 ? -25.619 -3.209 49.067 1.00 46.94 125 PRO A O 1
ATOM 932 N N . SER A 1 126 ? -25.806 -4.299 51.017 1.00 49.03 126 SER A N 1
ATOM 933 C CA . SER A 1 126 ? -24.476 -3.967 51.551 1.00 49.03 126 SER A CA 1
ATOM 934 C C . SER A 1 126 ? -23.288 -4.524 50.752 1.00 49.03 126 SER A C 1
ATOM 936 O O . SER A 1 126 ? -22.164 -4.453 51.233 1.00 49.03 126 SER A O 1
ATOM 938 N N . ASP A 1 127 ? -23.515 -5.076 49.557 1.00 44.88 127 ASP A N 1
ATOM 939 C CA . ASP A 1 127 ? -22.488 -5.790 48.793 1.00 44.88 127 ASP A CA 1
ATOM 940 C C . ASP A 1 127 ? -22.525 -5.527 47.276 1.00 44.88 127 ASP A C 1
ATOM 942 O O . ASP A 1 127 ? -22.037 -6.325 46.476 1.00 44.88 127 ASP A O 1
ATOM 946 N N . VAL A 1 128 ? -23.071 -4.383 46.839 1.00 44.75 128 VAL A N 1
ATOM 947 C CA . VAL A 1 128 ? -22.855 -3.929 45.454 1.00 44.75 128 VAL A CA 1
ATOM 948 C C . VAL A 1 128 ? -21.449 -3.339 45.357 1.00 44.75 128 VAL A C 1
ATOM 950 O O . VAL A 1 128 ? -21.241 -2.128 45.438 1.00 44.75 128 VAL A O 1
ATOM 953 N N . ARG A 1 129 ? -20.452 -4.212 45.193 1.00 42.88 129 ARG A N 1
ATOM 954 C CA . ARG A 1 129 ? -19.142 -3.820 44.672 1.00 42.88 129 ARG A CA 1
ATOM 955 C C . ARG A 1 129 ? -19.324 -3.355 43.229 1.00 42.88 129 ARG A C 1
ATOM 957 O O . ARG A 1 129 ? -19.276 -4.156 42.301 1.00 42.88 129 ARG A O 1
ATOM 964 N N . LEU A 1 130 ? -19.513 -2.051 43.046 1.00 43.19 130 LEU A N 1
ATOM 965 C CA . LEU A 1 130 ? -19.211 -1.400 41.776 1.00 43.19 130 LEU A CA 1
ATOM 966 C C . LEU A 1 130 ? -17.698 -1.527 41.588 1.00 43.19 130 LEU A C 1
ATOM 968 O O . LEU A 1 130 ? -16.918 -0.809 42.214 1.00 43.19 130 LEU A O 1
ATOM 972 N N . GLY A 1 131 ? -17.287 -2.535 40.822 1.00 36.03 131 GLY A N 1
ATOM 973 C CA . GLY A 1 131 ? -15.908 -2.690 40.395 1.00 36.03 131 GLY A CA 1
ATOM 974 C C . GLY A 1 131 ? -15.531 -1.475 39.563 1.00 36.03 131 GLY A C 1
ATOM 975 O O . GLY A 1 131 ? -15.928 -1.374 38.409 1.00 36.03 131 GLY A O 1
ATOM 976 N N . VAL A 1 132 ? -14.800 -0.546 40.171 1.00 40.66 132 VAL A N 1
ATOM 977 C CA . VAL A 1 132 ? -14.079 0.491 39.441 1.00 40.66 132 VAL A CA 1
ATOM 978 C C . VAL A 1 132 ? -12.876 -0.206 38.815 1.00 40.66 132 VAL A C 1
ATOM 980 O O . VAL A 1 132 ? -11.938 -0.572 39.527 1.00 40.66 132 VAL A O 1
ATOM 983 N N . HIS A 1 133 ? -12.945 -0.440 37.510 1.00 37.00 133 HIS A N 1
ATOM 984 C CA . HIS A 1 133 ? -11.797 -0.757 36.669 1.00 37.00 133 HIS A CA 1
ATOM 985 C C . HIS A 1 133 ? -11.665 0.315 35.598 1.00 37.00 133 HIS A C 1
ATOM 987 O O . HIS A 1 133 ? -12.708 0.678 35.012 1.00 37.00 133 HIS A O 1
#

Foldseek 3Di:
DFWKKFFADPVWQATDDIDTNDDDDPPTDMATDDPVVVVVCVVPPPQWGADPRRIDGDDDDPVNVVVVVVVVVVVVVVVVVVVQQDAWDWDQDPVRDIDTDRDGPVVVVVVVVQNVVCVVVVDHPPDPPPPDD

pLDDT: mean 74.95, std 16.35, range [36.03, 93.25]